Protein AF-A0A1Y4NVC2-F1 (afdb_monomer_lite)

Sequence (150 aa):
MECQIHYDLVPPEGILLAYFRMGIVFSPYRKTGEMIEVSPEWADHLHREEDPLLELHLFDEEREYRLFRDADGKYAQDVVSDTDQAGKDLYTEEMYLEKPYASVCRKLRVVNYISYTDEGMLEITNYRLSPAESETAGKERGKERGTKNG

Foldseek 3Di:
DDDQDPLVQADQWAWKWWDWPVDIAIFTWGDDPSDIDTDPVCPVVQDDPVIDTAKMWHDEAFKIKIWHQDPVRDIDIDMDGPVVLPPWDWDKDKDADDPPNCVRAGIKIKIWTWDADPVRHIDGPDIDIYRDDDPPPPDDDDDPPPDDDD

pLDDT: mean 84.69, std 17.27, range [34.97, 97.88]

Radius of gyration: 19.41 Å; chains: 1; bounding box: 39×74×42 Å

Structure (mmCIF, N/CA/C/O backbone):
data_AF-A0A1Y4NVC2-F1
#
_entry.id   AF-A0A1Y4NVC2-F1
#
loop_
_atom_site.group_PDB
_atom_site.id
_atom_site.type_symbol
_atom_site.label_atom_id
_atom_site.label_alt_id
_atom_site.label_comp_id
_atom_site.label_asym_id
_atom_site.label_entity_id
_atom_site.label_seq_id
_atom_site.pdbx_PDB_ins_code
_atom_site.Cartn_x
_atom_site.Cartn_y
_atom_site.Cartn_z
_atom_site.occupancy
_atom_site.B_iso_or_equiv
_atom_site.auth_seq_id
_atom_site.auth_comp_id
_atom_site.auth_asym_id
_atom_site.auth_atom_id
_atom_site.pdbx_PDB_model_num
ATOM 1 N N . MET A 1 1 ? -8.305 -14.990 -17.115 1.00 41.28 1 MET A N 1
ATOM 2 C CA . MET A 1 1 ? -9.103 -13.800 -16.770 1.00 41.28 1 MET A CA 1
ATOM 3 C C . MET A 1 1 ? -8.101 -12.806 -16.228 1.00 41.28 1 MET A C 1
ATOM 5 O O . MET A 1 1 ? -7.548 -13.051 -15.164 1.00 41.28 1 MET A O 1
ATOM 9 N N . GLU A 1 2 ? -7.723 -11.827 -17.040 1.00 56.75 2 GLU A N 1
ATOM 10 C CA . GLU A 1 2 ? -6.774 -10.787 -16.636 1.00 56.75 2 GLU A CA 1
ATOM 11 C C . GLU A 1 2 ? -7.501 -9.835 -15.686 1.00 56.75 2 GLU A C 1
ATOM 13 O O . GLU A 1 2 ? -8.647 -9.463 -15.940 1.00 56.75 2 GLU A O 1
ATOM 18 N N . CYS A 1 3 ? -6.887 -9.514 -14.550 1.00 65.19 3 CYS A N 1
ATOM 19 C CA . CYS A 1 3 ? -7.433 -8.501 -13.663 1.00 65.19 3 CYS A CA 1
ATOM 20 C C . CYS A 1 3 ? -7.051 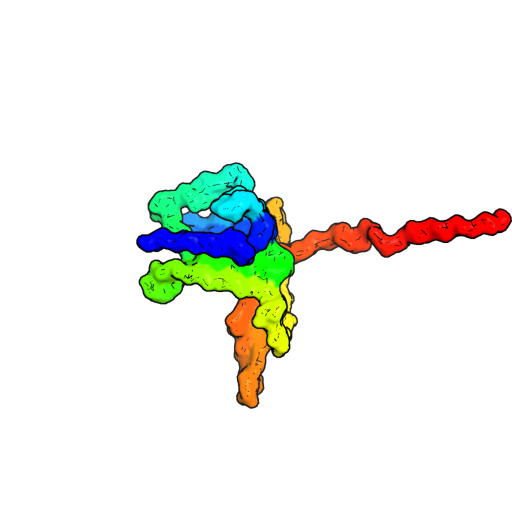-7.131 -14.204 1.00 65.19 3 CYS A C 1
ATOM 22 O O . CYS A 1 3 ? -5.865 -6.844 -14.355 1.00 65.19 3 CYS A O 1
ATOM 24 N N . GLN A 1 4 ? -8.048 -6.303 -14.498 1.00 81.81 4 GLN A N 1
ATOM 25 C CA . GLN A 1 4 ? -7.823 -4.923 -14.897 1.00 81.81 4 GLN A CA 1
ATOM 26 C C . GLN A 1 4 ? -7.693 -4.063 -13.638 1.00 81.81 4 GLN A C 1
ATOM 28 O O . GLN A 1 4 ? -8.600 -4.046 -12.807 1.00 81.81 4 GLN A O 1
ATOM 33 N N . ILE A 1 5 ? -6.564 -3.367 -13.496 1.00 88.00 5 ILE A N 1
ATOM 34 C CA . ILE A 1 5 ? -6.339 -2.404 -12.413 1.00 88.00 5 ILE A CA 1
ATOM 35 C C . ILE A 1 5 ? -7.373 -1.276 -12.526 1.00 88.00 5 ILE A C 1
ATOM 37 O O . ILE A 1 5 ? -7.543 -0.690 -13.597 1.00 88.00 5 ILE A O 1
ATOM 41 N N . HIS A 1 6 ? -8.042 -0.938 -11.423 1.00 91.19 6 HIS A N 1
ATOM 42 C CA . HIS A 1 6 ? -8.908 0.240 -11.349 1.00 91.19 6 HIS A CA 1
ATOM 43 C C . HIS A 1 6 ? -8.065 1.513 -11.171 1.00 91.19 6 HIS A C 1
ATOM 45 O O . HIS A 1 6 ? -7.936 2.049 -10.072 1.00 91.19 6 HIS A O 1
ATOM 51 N N . TYR A 1 7 ? -7.478 2.004 -12.268 1.00 91.44 7 TYR A N 1
ATOM 52 C CA . TYR A 1 7 ? -6.522 3.121 -12.257 1.00 91.44 7 TYR A CA 1
ATOM 53 C C . TYR A 1 7 ? -7.055 4.413 -11.628 1.00 91.44 7 TYR A C 1
ATOM 55 O O . TYR A 1 7 ? -6.265 5.172 -11.071 1.00 91.44 7 TYR A O 1
ATOM 63 N N . ASP A 1 8 ? -8.364 4.666 -11.651 1.00 92.75 8 ASP A N 1
ATOM 64 C CA . ASP A 1 8 ? -8.970 5.843 -11.009 1.00 92.75 8 ASP A CA 1
ATOM 65 C C . ASP A 1 8 ? -8.810 5.847 -9.481 1.00 92.75 8 ASP A C 1
ATOM 67 O O . ASP A 1 8 ? -8.796 6.908 -8.859 1.00 92.75 8 ASP A O 1
ATOM 71 N N . LEU A 1 9 ? -8.650 4.666 -8.881 1.00 93.25 9 LEU A N 1
ATOM 72 C CA . LEU A 1 9 ? -8.501 4.484 -7.439 1.00 93.25 9 LEU A CA 1
ATOM 73 C C . LEU A 1 9 ? -7.038 4.513 -6.978 1.00 93.25 9 LEU A C 1
ATOM 75 O O . LEU A 1 9 ? -6.759 4.745 -5.803 1.00 93.25 9 LEU A O 1
ATOM 79 N N . VAL A 1 10 ? -6.107 4.290 -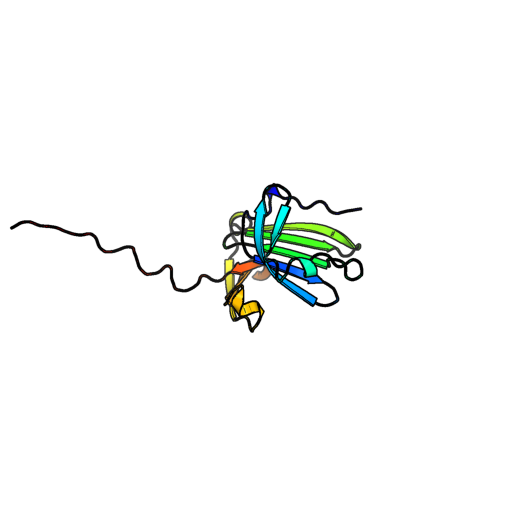7.904 1.00 96.00 10 VAL A N 1
ATOM 80 C CA . VAL A 1 10 ? -4.668 4.283 -7.638 1.00 96.00 10 VAL A CA 1
ATOM 81 C C . VAL A 1 10 ? -4.182 5.715 -7.373 1.00 96.00 10 VAL A C 1
ATOM 83 O O . VAL A 1 10 ? -4.513 6.611 -8.164 1.00 96.00 10 VAL A O 1
ATOM 86 N N . PRO A 1 11 ? -3.370 5.962 -6.327 1.00 96.19 11 PRO A N 1
ATOM 87 C CA . PRO A 1 11 ? -2.746 7.266 -6.139 1.00 96.19 11 PRO A CA 1
ATOM 88 C C . PRO A 1 11 ? -1.956 7.733 -7.378 1.00 96.19 11 PRO A C 1
ATOM 90 O O . PRO A 1 11 ? -1.422 6.911 -8.125 1.00 96.19 11 PRO A O 1
ATOM 93 N N . PRO A 1 12 ? -1.876 9.045 -7.662 1.00 96.00 12 PRO A N 1
ATOM 94 C CA . PRO A 1 12 ? -1.142 9.537 -8.830 1.00 96.00 12 PRO A CA 1
ATOM 95 C C . PRO A 1 12 ? 0.361 9.225 -8.799 1.00 96.00 12 PRO A C 1
ATOM 97 O O . PRO A 1 12 ? 0.970 9.031 -9.847 1.00 96.00 12 PRO A O 1
ATOM 100 N N . GLU A 1 13 ? 0.962 9.187 -7.616 1.00 96.56 13 GLU A N 1
ATOM 101 C CA . GLU A 1 13 ? 2.358 8.822 -7.387 1.00 96.56 13 GLU A CA 1
ATOM 102 C C . GLU A 1 13 ? 2.522 8.321 -5.951 1.00 96.56 13 GLU A C 1
ATOM 104 O O . GLU A 1 13 ? 1.649 8.533 -5.112 1.00 96.56 13 GLU A O 1
ATOM 109 N N . GLY A 1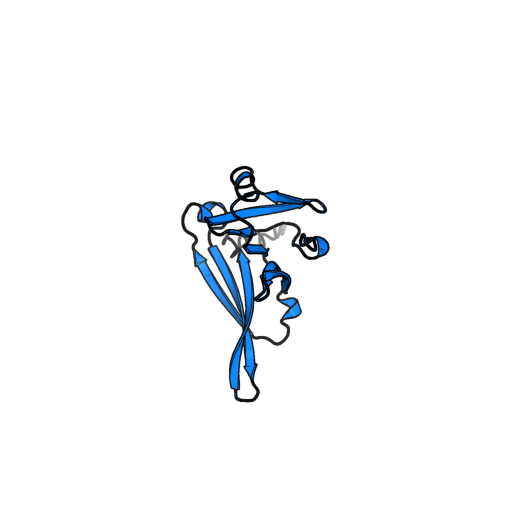 14 ? 3.623 7.631 -5.673 1.00 96.38 14 GLY A N 1
ATOM 110 C CA . GLY A 1 14 ? 3.887 7.091 -4.345 1.00 96.38 14 GLY A CA 1
ATOM 111 C C . GLY A 1 14 ? 4.905 5.965 -4.386 1.00 96.38 14 GLY A C 1
ATOM 112 O O . GLY A 1 14 ? 5.836 5.979 -5.195 1.00 96.38 14 GLY A O 1
ATOM 113 N N . ILE A 1 15 ? 4.718 4.974 -3.520 1.00 96.94 15 ILE A N 1
ATOM 114 C CA . ILE A 1 15 ? 5.546 3.775 -3.449 1.00 96.94 15 ILE A CA 1
ATOM 115 C C . ILE A 1 15 ? 4.756 2.559 -3.935 1.00 96.94 15 ILE A C 1
ATOM 117 O O . ILE A 1 15 ? 3.603 2.342 -3.563 1.00 96.94 15 ILE A O 1
ATOM 121 N N . LEU A 1 16 ? 5.408 1.769 -4.783 1.00 96.94 16 LEU A N 1
ATOM 122 C CA . LEU A 1 16 ? 4.961 0.471 -5.249 1.00 96.94 16 LEU A CA 1
ATOM 123 C C . LEU A 1 16 ? 5.674 -0.602 -4.437 1.00 96.94 16 LEU A C 1
ATOM 125 O O . LEU A 1 16 ? 6.904 -0.613 -4.374 1.00 96.94 16 LEU A O 1
ATOM 129 N N . LEU A 1 17 ? 4.906 -1.531 -3.878 1.00 96.56 17 LEU A N 1
ATOM 130 C CA . LEU A 1 17 ? 5.394 -2.782 -3.310 1.00 96.56 17 LEU A CA 1
ATOM 131 C C . LEU A 1 17 ? 4.676 -3.941 -4.000 1.00 96.56 17 LEU A C 1
ATOM 133 O O . LEU A 1 17 ? 3.475 -4.115 -3.831 1.00 96.56 17 LEU A O 1
ATOM 137 N N . ALA A 1 18 ? 5.404 -4.726 -4.786 1.00 95.25 18 ALA A N 1
ATOM 138 C CA . ALA A 1 18 ? 4.870 -5.895 -5.470 1.00 95.25 18 ALA A CA 1
ATOM 139 C C . ALA A 1 18 ? 5.548 -7.166 -4.970 1.00 95.25 18 ALA A C 1
ATOM 141 O O . ALA A 1 18 ? 6.778 -7.248 -4.914 1.00 95.25 18 ALA A O 1
ATOM 142 N N . TYR A 1 19 ? 4.733 -8.162 -4.649 1.00 93.94 19 TYR A N 1
ATOM 143 C CA . TYR A 1 19 ? 5.148 -9.479 -4.206 1.00 93.94 19 TYR A CA 1
ATOM 144 C C . TYR A 1 19 ? 5.040 -10.492 -5.339 1.00 93.94 19 TYR A C 1
ATOM 146 O O . TYR A 1 19 ? 3.996 -10.658 -5.978 1.00 93.94 19 TYR A O 1
ATOM 154 N N . PHE A 1 20 ? 6.126 -11.228 -5.521 1.00 91.56 20 PHE A N 1
ATOM 155 C CA . PHE A 1 20 ? 6.243 -12.365 -6.418 1.00 91.56 20 PHE A CA 1
ATOM 156 C C . PHE A 1 20 ? 6.768 -13.572 -5.628 1.00 91.56 20 PHE A C 1
ATOM 158 O O . PHE A 1 20 ? 7.214 -13.436 -4.486 1.00 91.56 20 PHE A O 1
ATOM 165 N N . ARG A 1 21 ? 6.752 -14.778 -6.207 1.00 89.44 21 ARG A N 1
ATOM 166 C CA . ARG A 1 21 ? 7.287 -15.964 -5.512 1.00 89.44 21 ARG A CA 1
ATOM 167 C C . ARG A 1 21 ? 8.801 -15.900 -5.364 1.00 89.44 21 ARG A C 1
ATOM 169 O O . ARG A 1 21 ? 9.325 -16.412 -4.380 1.00 89.44 21 ARG A O 1
ATOM 176 N N . MET A 1 22 ? 9.503 -15.293 -6.323 1.00 89.81 22 MET A N 1
ATOM 177 C CA . MET A 1 22 ? 10.969 -15.222 -6.313 1.00 89.81 22 MET A CA 1
ATOM 178 C C . MET A 1 22 ? 11.518 -13.894 -5.778 1.00 89.81 22 MET A C 1
ATOM 180 O O . MET A 1 22 ? 12.719 -13.646 -5.879 1.00 89.81 22 MET A O 1
ATOM 184 N N . GLY A 1 23 ? 10.678 -13.017 -5.229 1.00 90.44 23 GLY A N 1
ATOM 185 C CA . GLY A 1 23 ? 11.140 -11.789 -4.590 1.00 90.44 23 GLY A CA 1
ATOM 186 C C . GLY A 1 23 ? 10.096 -10.685 -4.567 1.00 90.44 23 GLY A C 1
ATOM 187 O O . GLY A 1 23 ? 8.915 -10.914 -4.812 1.00 90.44 23 GLY A O 1
ATOM 188 N N . ILE A 1 24 ? 10.563 -9.473 -4.282 1.00 92.81 24 ILE A N 1
ATOM 189 C CA . ILE A 1 24 ? 9.727 -8.276 -4.238 1.00 92.81 24 ILE A CA 1
ATOM 190 C C . ILE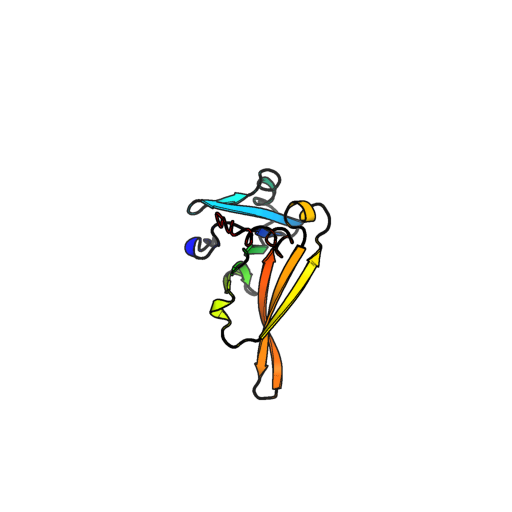 A 1 24 ? 10.287 -7.192 -5.152 1.00 92.81 24 ILE A C 1
ATOM 192 O O . ILE A 1 24 ? 11.491 -7.147 -5.414 1.00 92.81 24 ILE A O 1
ATOM 196 N N . VAL A 1 25 ? 9.409 -6.304 -5.602 1.00 93.75 25 VAL A N 1
ATOM 197 C CA . VAL A 1 25 ? 9.776 -5.020 -6.200 1.00 93.75 25 VAL A CA 1
ATOM 198 C C . VAL A 1 25 ? 9.304 -3.924 -5.263 1.00 93.75 25 VAL A C 1
ATOM 200 O O . VAL A 1 25 ? 8.138 -3.906 -4.879 1.00 93.75 25 VAL A O 1
ATOM 203 N N . PHE A 1 26 ? 10.210 -3.022 -4.897 1.00 94.38 26 PHE A N 1
ATOM 204 C CA . PHE A 1 26 ? 9.910 -1.875 -4.049 1.00 94.38 26 PHE A CA 1
ATOM 205 C C . PHE A 1 26 ? 10.494 -0.625 -4.697 1.00 94.38 26 PHE A C 1
ATOM 207 O O . PHE A 1 26 ? 11.714 -0.482 -4.752 1.00 94.38 26 PHE A O 1
ATOM 214 N N . SER A 1 27 ? 9.641 0.238 -5.246 1.00 95.00 27 SER A N 1
ATOM 215 C CA . SER A 1 27 ? 10.068 1.337 -6.119 1.00 95.00 27 SER A CA 1
ATOM 216 C C . SER A 1 27 ? 9.141 2.546 -5.999 1.00 95.00 27 SER A C 1
ATOM 218 O O . SER A 1 27 ? 7.945 2.354 -5.784 1.00 95.00 27 SER A O 1
ATOM 220 N N . PRO A 1 28 ? 9.631 3.788 -6.168 1.00 95.12 28 PRO A N 1
ATOM 221 C CA . PRO A 1 28 ? 8.746 4.911 -6.435 1.00 95.12 28 PRO A CA 1
ATOM 222 C C . PRO A 1 28 ? 7.997 4.670 -7.746 1.00 95.12 28 PRO A C 1
ATOM 224 O O . PRO A 1 28 ? 8.565 4.125 -8.698 1.00 95.12 28 PRO A O 1
ATOM 227 N N . TYR A 1 29 ? 6.748 5.111 -7.815 1.00 95.94 29 TYR A N 1
ATOM 228 C CA . TYR A 1 29 ? 5.974 5.052 -9.047 1.00 95.94 29 TYR A CA 1
ATOM 229 C C . TYR A 1 29 ? 5.277 6.372 -9.353 1.00 95.94 29 TYR A C 1
ATOM 231 O O . TYR A 1 29 ? 5.009 7.184 -8.465 1.00 95.94 29 TYR A O 1
ATOM 239 N N . ARG A 1 30 ? 4.936 6.540 -10.630 1.00 96.12 30 ARG A N 1
ATOM 240 C CA . ARG A 1 30 ? 4.018 7.563 -11.126 1.00 96.12 30 ARG A CA 1
ATOM 241 C C . ARG A 1 30 ? 2.981 6.921 -12.037 1.00 96.12 30 ARG A C 1
ATOM 243 O O . ARG A 1 30 ? 3.299 6.042 -12.831 1.00 96.12 30 ARG A O 1
ATOM 250 N N . LYS A 1 31 ? 1.735 7.365 -11.928 1.00 94.81 31 LYS A N 1
ATOM 251 C CA . LYS A 1 31 ? 0.631 6.956 -12.790 1.00 94.81 31 LYS A CA 1
ATOM 252 C C . LYS A 1 31 ? 0.447 7.968 -13.924 1.00 94.81 31 LYS A C 1
ATOM 254 O O . LYS A 1 31 ? 0.181 9.141 -13.664 1.00 94.81 31 LYS A O 1
ATOM 259 N N . THR A 1 32 ? 0.498 7.501 -15.169 1.00 93.12 32 THR A N 1
ATOM 260 C CA . THR A 1 32 ? 0.235 8.305 -16.375 1.00 93.12 32 THR A CA 1
ATOM 261 C C . THR A 1 32 ? -0.909 7.666 -17.165 1.00 93.12 32 THR A C 1
ATOM 263 O O . THR A 1 32 ? -0.706 6.749 -17.956 1.00 93.12 32 THR A O 1
ATOM 266 N N . GLY A 1 33 ? -2.144 8.126 -16.936 1.00 90.50 33 GLY A N 1
ATOM 267 C CA . GLY A 1 33 ? -3.340 7.488 -17.502 1.00 90.50 33 GLY A CA 1
ATOM 268 C C . GLY A 1 33 ? -3.551 6.083 -16.927 1.00 90.50 33 GLY A C 1
ATOM 269 O O . GLY A 1 33 ? -3.625 5.924 -15.711 1.00 90.50 33 GLY A O 1
ATOM 270 N N . GLU A 1 34 ? -3.611 5.075 -17.798 1.00 90.25 34 GLU A N 1
ATOM 271 C CA . GLU A 1 34 ? -3.734 3.650 -17.438 1.00 90.25 34 GLU A CA 1
ATOM 272 C C . GLU A 1 34 ? -2.366 2.940 -17.345 1.00 90.25 34 GLU A C 1
ATOM 274 O O . GLU A 1 34 ? -2.255 1.731 -17.538 1.00 90.25 34 GLU A O 1
ATOM 279 N N . MET A 1 35 ? -1.291 3.686 -17.080 1.00 88.75 35 MET A N 1
ATOM 280 C CA . MET A 1 35 ? 0.064 3.146 -16.967 1.00 88.75 35 MET A CA 1
ATOM 281 C C . MET A 1 35 ? 0.676 3.481 -15.607 1.00 88.75 35 MET A C 1
ATOM 283 O O . MET A 1 35 ? 0.556 4.609 -15.131 1.00 88.75 35 MET A O 1
ATOM 287 N N . ILE A 1 36 ? 1.354 2.499 -15.004 1.00 91.94 36 ILE A N 1
ATOM 288 C CA . ILE A 1 36 ? 2.210 2.686 -13.827 1.00 91.94 36 ILE A CA 1
ATOM 289 C C . ILE A 1 36 ? 3.662 2.663 -14.294 1.00 91.94 36 ILE A C 1
ATOM 291 O O . ILE A 1 36 ? 4.145 1.657 -14.810 1.00 91.94 36 ILE A O 1
ATOM 295 N N . GLU A 1 37 ? 4.344 3.783 -14.119 1.00 92.25 37 GLU A N 1
ATOM 296 C CA . GLU A 1 37 ? 5.753 3.967 -14.432 1.00 92.25 37 GLU A CA 1
ATOM 297 C C . GLU A 1 37 ? 6.568 3.790 -13.148 1.00 92.25 37 GLU A C 1
ATOM 299 O O . GLU A 1 37 ? 6.278 4.432 -12.139 1.00 92.25 37 GLU A O 1
ATOM 304 N N . VAL A 1 38 ? 7.596 2.941 -13.184 1.00 91.75 38 VAL A N 1
ATOM 305 C CA . VAL A 1 38 ? 8.566 2.774 -12.089 1.00 91.75 38 VAL A CA 1
ATOM 306 C C . VAL A 1 38 ? 9.973 3.122 -12.554 1.00 91.75 38 VAL A C 1
ATOM 308 O O . VAL A 1 38 ? 10.241 3.215 -13.755 1.00 91.75 38 VAL A O 1
ATOM 311 N N . SER A 1 39 ? 10.898 3.275 -11.606 1.00 85.12 39 SER A N 1
ATOM 312 C CA . SER A 1 39 ? 12.310 3.479 -11.927 1.00 85.12 39 SER A CA 1
ATOM 313 C C . SER A 1 39 ? 12.855 2.356 -12.833 1.00 85.12 39 SER A C 1
ATOM 315 O O . SER A 1 39 ? 12.556 1.184 -12.588 1.00 85.12 39 SER A O 1
ATOM 317 N N . PRO A 1 40 ? 13.712 2.665 -13.831 1.00 82.62 40 PRO A N 1
ATOM 318 C CA . PRO A 1 40 ? 14.238 1.672 -14.778 1.00 82.62 40 PRO A CA 1
ATOM 319 C C . PRO A 1 40 ? 14.941 0.480 -14.121 1.00 82.62 40 PRO A C 1
ATOM 321 O O . PRO A 1 40 ? 14.847 -0.637 -14.610 1.00 82.62 40 PRO A O 1
ATOM 324 N N . GLU A 1 41 ? 15.597 0.711 -12.981 1.00 81.12 41 GLU A N 1
ATOM 325 C CA . GLU A 1 41 ? 16.222 -0.322 -12.138 1.00 81.12 41 GLU A CA 1
ATOM 326 C C . GLU A 1 41 ? 15.253 -1.427 -11.680 1.00 81.12 41 GLU A C 1
ATOM 328 O O . GLU A 1 41 ? 15.690 -2.540 -11.404 1.00 81.12 41 GLU A O 1
ATOM 333 N N . TRP A 1 42 ? 13.951 -1.139 -11.619 1.00 79.81 42 TRP A N 1
ATOM 334 C CA . TRP A 1 42 ? 12.913 -2.066 -11.166 1.00 79.81 42 TRP A CA 1
ATOM 335 C C . TRP A 1 42 ? 11.935 -2.486 -12.267 1.00 79.81 42 TRP A C 1
ATOM 337 O O . TRP A 1 42 ? 11.198 -3.454 -12.075 1.00 79.81 42 TRP A O 1
ATOM 347 N N . ALA A 1 43 ? 11.926 -1.800 -13.414 1.00 80.06 43 ALA A N 1
ATOM 348 C CA . ALA A 1 43 ? 10.966 -2.030 -14.495 1.00 80.06 43 ALA A CA 1
ATOM 349 C C . ALA A 1 43 ? 11.011 -3.474 -15.025 1.00 80.06 43 ALA A C 1
ATOM 351 O O . ALA A 1 43 ? 9.974 -4.133 -15.113 1.00 80.06 43 ALA A O 1
ATOM 352 N N . ASP A 1 44 ? 12.213 -4.006 -15.267 1.00 78.44 44 ASP A N 1
ATOM 353 C CA . ASP A 1 44 ? 12.407 -5.385 -15.740 1.00 78.44 44 ASP A CA 1
ATOM 354 C C . ASP A 1 44 ? 11.954 -6.432 -14.707 1.00 78.44 44 ASP A C 1
ATOM 356 O O . ASP A 1 44 ? 11.659 -7.576 -15.044 1.00 78.44 44 ASP A O 1
ATOM 360 N N . HIS A 1 45 ? 11.873 -6.055 -13.427 1.00 77.62 45 HIS A N 1
ATOM 361 C CA . HIS A 1 45 ? 11.478 -6.961 -12.355 1.00 77.62 45 HIS A CA 1
ATOM 362 C C . HIS A 1 45 ? 9.963 -7.076 -12.166 1.00 77.62 45 HIS A C 1
ATOM 364 O O . HIS A 1 45 ? 9.544 -8.017 -11.490 1.00 77.62 45 HIS A O 1
ATOM 370 N N . LEU A 1 46 ? 9.160 -6.175 -12.746 1.00 79.69 46 LEU A N 1
ATOM 371 C CA . LEU A 1 46 ? 7.693 -6.211 -12.667 1.00 79.69 46 LEU A CA 1
ATOM 372 C C . LEU A 1 46 ? 7.059 -7.219 -13.629 1.00 79.69 46 LEU A C 1
ATOM 374 O O . LEU A 1 46 ? 5.981 -7.743 -13.347 1.00 79.69 46 LEU A O 1
ATOM 378 N N . HIS A 1 47 ? 7.718 -7.502 -14.752 1.00 73.69 47 HIS A N 1
ATOM 379 C CA . HIS A 1 47 ? 7.214 -8.409 -15.778 1.00 73.69 47 HIS A CA 1
ATOM 380 C C . HIS A 1 47 ? 8.020 -9.707 -15.774 1.00 73.69 47 HIS A C 1
ATOM 382 O O . HIS A 1 47 ? 9.075 -9.807 -16.394 1.00 73.69 47 HIS A O 1
ATOM 388 N N . ARG A 1 48 ? 7.512 -10.718 -15.063 1.00 75.31 48 ARG A N 1
ATOM 389 C CA . ARG A 1 48 ? 8.132 -12.044 -14.972 1.00 75.31 48 ARG A CA 1
ATOM 390 C C . ARG A 1 48 ? 7.142 -13.111 -15.429 1.00 75.31 48 ARG A C 1
ATOM 392 O O . ARG A 1 48 ? 6.222 -13.454 -14.693 1.00 75.31 48 ARG A O 1
ATOM 399 N N . GLU A 1 49 ? 7.323 -13.647 -16.635 1.00 75.62 49 GLU A N 1
ATOM 400 C CA . GLU A 1 49 ? 6.407 -14.659 -17.193 1.00 75.62 49 GLU A CA 1
ATOM 401 C C . GLU A 1 49 ? 6.304 -15.916 -16.308 1.00 75.62 49 GLU A C 1
ATOM 403 O O . GLU A 1 49 ? 5.219 -16.466 -16.126 1.00 75.62 49 GLU A O 1
ATOM 408 N N . GLU A 1 50 ? 7.417 -16.345 -15.706 1.00 83.94 50 GLU A N 1
ATOM 409 C CA . GLU A 1 50 ? 7.480 -17.554 -14.868 1.00 83.94 50 GLU A CA 1
ATOM 410 C C . GLU A 1 50 ? 7.176 -17.295 -13.374 1.00 83.94 50 GLU A C 1
ATOM 412 O O . GLU A 1 50 ? 6.975 -18.233 -12.592 1.00 83.94 50 GLU A O 1
ATOM 417 N N . ASP A 1 51 ? 7.090 -16.026 -12.965 1.00 86.81 51 ASP A N 1
ATOM 418 C CA . ASP A 1 51 ? 6.921 -15.601 -11.574 1.00 86.81 51 ASP A CA 1
ATOM 419 C C . ASP A 1 51 ? 5.756 -14.600 -11.468 1.00 86.81 51 ASP A C 1
ATOM 421 O O . ASP A 1 51 ? 5.969 -13.390 -11.492 1.00 86.81 51 ASP A O 1
ATOM 425 N N . PRO A 1 52 ? 4.502 -15.087 -11.421 1.00 85.81 52 PRO A N 1
ATOM 426 C CA . PRO A 1 52 ? 3.326 -14.233 -11.504 1.00 85.81 52 PRO A CA 1
ATOM 427 C C . PRO A 1 52 ? 3.179 -13.343 -10.267 1.00 85.81 52 PRO A C 1
ATOM 429 O O . PRO A 1 52 ? 3.453 -13.769 -9.143 1.00 85.81 52 PRO A O 1
ATOM 432 N N . LEU A 1 53 ? 2.649 -12.135 -10.479 1.00 88.38 53 LEU A N 1
ATOM 433 C CA . LEU A 1 53 ? 2.291 -11.199 -9.413 1.00 88.38 53 LEU A CA 1
ATOM 434 C C . LEU A 1 53 ? 1.284 -11.838 -8.445 1.00 88.38 53 LEU A C 1
ATOM 436 O O . LEU A 1 53 ? 0.202 -12.281 -8.863 1.00 88.38 53 LEU A O 1
ATOM 440 N N . LEU A 1 54 ? 1.649 -11.861 -7.163 1.00 90.38 54 LEU A N 1
ATOM 441 C CA . LEU A 1 54 ? 0.822 -12.375 -6.071 1.00 90.38 54 LEU A CA 1
ATOM 442 C C . LEU A 1 54 ? -0.005 -11.260 -5.438 1.00 90.38 54 LEU A C 1
ATOM 444 O O . LEU A 1 54 ? -1.216 -11.407 -5.278 1.00 90.38 54 LEU A O 1
ATOM 448 N N . GLU A 1 55 ? 0.664 -10.157 -5.115 1.00 94.31 55 GLU A N 1
ATOM 449 C CA . GLU A 1 55 ? 0.083 -9.008 -4.437 1.00 94.31 55 GLU A CA 1
ATOM 450 C C . GLU A 1 55 ? 0.812 -7.728 -4.855 1.00 94.31 55 GLU A C 1
ATOM 452 O O . GLU A 1 55 ? 2.018 -7.735 -5.098 1.00 94.31 55 GLU A O 1
ATOM 457 N N . LEU A 1 56 ? 0.071 -6.636 -4.973 1.00 95.38 56 LEU A N 1
ATOM 458 C CA . LEU A 1 56 ? 0.549 -5.318 -5.353 1.00 95.38 56 LEU A CA 1
ATOM 459 C C . LEU A 1 56 ? -0.080 -4.286 -4.429 1.00 95.38 56 LEU A C 1
ATOM 461 O O . LEU A 1 56 ? -1.302 -4.217 -4.320 1.00 95.38 56 LEU A O 1
ATOM 465 N N . HIS A 1 57 ? 0.766 -3.442 -3.857 1.00 97.69 57 HIS A N 1
ATOM 466 C CA . HIS A 1 57 ? 0.393 -2.273 -3.082 1.00 97.69 57 HIS A CA 1
ATOM 467 C C . HIS A 1 57 ? 0.910 -1.028 -3.797 1.00 97.69 57 HIS A C 1
ATOM 469 O O . HIS A 1 57 ? 2.088 -0.947 -4.153 1.00 97.69 57 HIS A O 1
ATOM 475 N N . LEU A 1 58 ? 0.028 -0.056 -3.991 1.00 97.69 58 LEU A N 1
ATOM 476 C CA . LEU A 1 58 ? 0.325 1.258 -4.549 1.00 97.69 58 LEU A CA 1
ATOM 477 C C . LEU A 1 58 ? -0.166 2.289 -3.542 1.00 97.69 58 LEU A C 1
ATOM 479 O O . LEU A 1 58 ? -1.373 2.474 -3.393 1.00 97.69 58 LEU A O 1
ATOM 483 N N . PHE A 1 59 ? 0.752 2.924 -2.821 1.00 97.56 59 PHE A N 1
ATOM 484 C CA . PHE A 1 59 ? 0.391 3.755 -1.675 1.00 97.56 59 PHE A CA 1
ATOM 485 C C . PHE A 1 59 ? 1.142 5.076 -1.633 1.00 97.56 59 PHE A C 1
ATOM 487 O O . PHE A 1 59 ? 2.299 5.173 -2.046 1.00 97.56 59 PHE A O 1
ATOM 494 N N . ASP A 1 60 ? 0.460 6.086 -1.113 1.00 96.06 60 ASP A N 1
ATOM 495 C CA . ASP A 1 60 ? 1.000 7.400 -0.788 1.00 96.06 60 ASP A CA 1
ATOM 496 C C . ASP A 1 60 ? 0.791 7.697 0.710 1.00 96.06 60 ASP A C 1
ATOM 498 O O . ASP A 1 60 ? 0.621 6.788 1.527 1.00 96.06 60 ASP A O 1
ATOM 502 N N . GLU A 1 61 ? 0.864 8.969 1.094 1.00 93.62 61 GLU A N 1
ATOM 503 C CA . GLU A 1 61 ? 0.676 9.402 2.481 1.00 93.62 61 GLU A CA 1
ATOM 504 C C . GLU A 1 61 ? -0.765 9.214 2.988 1.00 93.62 61 GLU A C 1
ATOM 506 O O . GLU A 1 61 ? -0.982 9.064 4.196 1.00 93.62 61 GLU A O 1
ATOM 511 N N . GLU A 1 62 ? -1.755 9.163 2.095 1.00 92.06 62 GLU A N 1
ATOM 512 C CA . GLU A 1 62 ? -3.181 9.232 2.429 1.00 92.06 62 GLU A CA 1
ATOM 513 C C . GLU A 1 62 ? -3.936 7.922 2.182 1.00 92.06 62 GLU A C 1
ATOM 515 O O . GLU A 1 62 ? -4.882 7.606 2.911 1.00 92.06 62 GLU A O 1
ATOM 520 N N . ARG A 1 63 ? -3.556 7.158 1.153 1.00 95.06 63 ARG A N 1
ATOM 521 C CA . ARG A 1 63 ? -4.293 5.970 0.717 1.00 95.06 63 ARG A CA 1
ATOM 522 C C . ARG A 1 63 ? -3.386 4.882 0.155 1.00 95.06 63 ARG A C 1
ATOM 524 O O . ARG A 1 63 ? -2.299 5.129 -0.360 1.00 95.06 63 ARG A O 1
ATOM 531 N N . GLU A 1 64 ? -3.904 3.667 0.184 1.00 97.88 64 GLU A N 1
ATOM 532 C CA . GLU A 1 64 ? -3.288 2.485 -0.396 1.00 97.88 64 GLU A CA 1
ATOM 533 C C . GLU A 1 64 ? -4.296 1.773 -1.293 1.00 97.88 64 GLU A C 1
ATOM 535 O O . GLU A 1 64 ? -5.376 1.394 -0.848 1.00 97.88 64 GLU A O 1
ATOM 540 N N . TYR A 1 65 ? -3.921 1.560 -2.548 1.00 97.69 65 TYR A N 1
ATOM 541 C CA . TYR A 1 65 ? -4.598 0.641 -3.450 1.00 97.69 65 TYR A CA 1
ATOM 542 C C . TYR A 1 65 ? -3.906 -0.724 -3.397 1.00 97.69 65 TYR A C 1
ATOM 544 O O . TYR A 1 65 ? -2.675 -0.806 -3.452 1.00 97.69 65 TYR A O 1
ATOM 552 N N . ARG A 1 66 ? -4.699 -1.795 -3.342 1.00 97.19 66 ARG A N 1
ATOM 553 C CA . ARG A 1 66 ? -4.244 -3.184 -3.293 1.00 97.19 66 ARG A CA 1
ATOM 554 C C . ARG A 1 66 ? -4.819 -3.987 -4.441 1.00 97.19 66 ARG A C 1
ATOM 556 O O . ARG A 1 66 ? -5.995 -3.865 -4.770 1.00 97.19 66 ARG A O 1
ATOM 563 N N . LEU A 1 67 ? -4.004 -4.876 -4.982 1.00 95.44 67 LEU A N 1
ATOM 564 C CA . LEU A 1 67 ? -4.414 -5.939 -5.889 1.00 95.44 67 LEU A CA 1
ATOM 565 C C . LEU A 1 67 ? -3.793 -7.236 -5.381 1.00 95.44 67 LEU A C 1
ATOM 567 O O . LEU A 1 67 ? -2.576 -7.336 -5.313 1.00 95.44 67 LEU A O 1
ATOM 571 N N . PHE A 1 68 ? -4.604 -8.233 -5.054 1.00 93.06 68 PHE A N 1
ATOM 572 C CA . PHE A 1 68 ? -4.134 -9.496 -4.479 1.00 93.06 68 PHE A CA 1
ATOM 573 C C . PHE A 1 68 ? -4.954 -10.675 -4.996 1.00 93.06 68 PHE A C 1
ATOM 575 O O . PHE A 1 68 ? -6.002 -10.495 -5.619 1.00 93.06 68 PHE A O 1
ATOM 582 N N . ARG A 1 69 ? -4.474 -11.898 -4.762 1.00 88.44 69 ARG A N 1
ATOM 583 C CA . ARG A 1 69 ? -5.254 -13.115 -5.020 1.00 88.44 69 ARG A CA 1
ATOM 584 C C . ARG A 1 69 ? -6.019 -13.536 -3.771 1.00 88.44 69 ARG A C 1
ATOM 586 O O . ARG A 1 69 ? -5.421 -13.694 -2.712 1.00 88.44 69 ARG A O 1
ATOM 593 N N . ASP A 1 70 ? -7.322 -13.739 -3.910 1.00 85.94 70 ASP A N 1
ATOM 594 C CA . ASP A 1 70 ? -8.165 -14.281 -2.847 1.00 85.94 70 ASP A CA 1
ATOM 595 C C . ASP A 1 70 ? -7.945 -15.794 -2.643 1.00 85.94 70 ASP A C 1
ATOM 597 O O . ASP A 1 70 ? -7.146 -16.439 -3.331 1.00 85.94 70 ASP A O 1
ATOM 601 N N . ALA A 1 71 ? -8.668 -16.377 -1.682 1.00 85.12 71 ALA A N 1
ATOM 602 C CA . ALA A 1 71 ? -8.580 -17.802 -1.355 1.00 85.12 71 ALA A CA 1
ATOM 603 C C . ALA A 1 71 ? -8.986 -18.733 -2.517 1.00 85.12 71 ALA A C 1
ATOM 605 O O . ALA A 1 71 ? -8.527 -19.875 -2.567 1.00 85.12 71 ALA A O 1
ATOM 606 N N . ASP A 1 72 ? -9.794 -18.246 -3.464 1.00 86.81 72 ASP A N 1
ATOM 607 C CA . ASP A 1 72 ? -10.189 -18.971 -4.677 1.00 86.81 72 ASP A CA 1
ATOM 608 C C . ASP A 1 72 ? -9.181 -18.771 -5.828 1.00 86.81 72 ASP A C 1
ATOM 610 O O . ASP A 1 72 ? -9.368 -19.287 -6.935 1.00 86.81 72 ASP A O 1
ATOM 614 N N . GLY A 1 73 ? -8.107 -18.010 -5.594 1.00 81.75 73 GLY A N 1
ATOM 615 C CA . GLY A 1 73 ? -7.085 -17.680 -6.580 1.00 81.75 73 GLY A CA 1
ATOM 616 C C . GLY A 1 73 ? -7.529 -16.646 -7.616 1.00 81.75 73 GLY A C 1
ATOM 617 O O . GLY A 1 73 ? -6.847 -16.488 -8.636 1.00 81.75 73 GLY A O 1
ATOM 618 N N . LYS A 1 74 ? -8.650 -15.951 -7.388 1.00 86.50 74 LYS A N 1
ATOM 619 C CA . LYS A 1 74 ? -9.117 -14.846 -8.231 1.00 86.50 74 LYS A CA 1
ATOM 620 C C . LYS A 1 74 ? -8.465 -13.552 -7.777 1.00 86.50 74 LYS A C 1
ATOM 622 O O . LYS A 1 74 ? -8.160 -13.368 -6.605 1.00 86.50 74 LYS A O 1
ATOM 627 N N . TYR A 1 75 ? -8.256 -12.642 -8.719 1.00 88.62 75 TYR A N 1
ATOM 628 C CA . TYR A 1 75 ? -7.778 -11.316 -8.365 1.00 88.62 75 TYR A CA 1
ATOM 629 C C . TYR A 1 75 ? -8.903 -10.488 -7.740 1.00 88.62 75 TYR A C 1
ATOM 631 O O . TYR A 1 75 ? -9.975 -10.349 -8.332 1.00 88.62 75 TYR A O 1
ATOM 639 N N . ALA A 1 76 ? -8.608 -9.918 -6.579 1.00 92.00 76 ALA A N 1
ATOM 640 C CA . ALA A 1 76 ? -9.422 -8.958 -5.856 1.00 92.00 76 ALA A CA 1
ATOM 641 C C . ALA A 1 76 ? -8.650 -7.640 -5.706 1.00 92.00 76 ALA A C 1
ATOM 643 O O . ALA A 1 76 ? -7.418 -7.615 -5.768 1.00 92.00 76 ALA A O 1
ATOM 644 N N . GLN A 1 77 ? -9.385 -6.545 -5.537 1.00 94.31 77 GLN A N 1
ATOM 645 C CA . GLN A 1 77 ? -8.831 -5.205 -5.367 1.00 94.31 77 GLN A CA 1
ATOM 646 C C . GLN A 1 77 ? -9.468 -4.549 -4.146 1.00 94.31 77 GLN A C 1
ATOM 648 O O . GLN A 1 77 ? -10.650 -4.774 -3.884 1.00 94.31 77 GLN A O 1
ATOM 653 N N . ASP A 1 78 ? -8.694 -3.747 -3.423 1.00 94.56 78 ASP A N 1
ATOM 654 C CA . ASP A 1 78 ? -9.170 -2.990 -2.264 1.00 94.56 78 ASP A CA 1
ATOM 655 C C . ASP A 1 78 ? -8.493 -1.617 -2.209 1.00 94.56 78 ASP A C 1
ATOM 657 O O . ASP A 1 78 ? -7.395 -1.433 -2.738 1.00 94.56 78 ASP A O 1
ATOM 661 N N . VAL A 1 79 ? -9.155 -0.650 -1.582 1.00 95.75 79 VAL A N 1
ATOM 662 C CA . VAL A 1 79 ? -8.614 0.691 -1.355 1.00 95.75 79 VAL A CA 1
ATOM 663 C C . VAL A 1 79 ? -8.817 1.042 0.101 1.00 95.75 79 VAL A C 1
ATOM 665 O O . VAL A 1 79 ? -9.938 1.028 0.604 1.00 95.75 79 VAL A O 1
ATOM 668 N N . VAL A 1 80 ? -7.728 1.399 0.767 1.00 95.50 80 VAL A N 1
ATOM 669 C CA . VAL A 1 80 ? -7.752 1.783 2.173 1.00 95.50 80 VAL A CA 1
ATOM 670 C C . VAL A 1 80 ? -7.283 3.219 2.300 1.00 95.50 80 VAL A C 1
ATOM 672 O O . VAL A 1 80 ? -6.165 3.554 1.912 1.00 95.50 80 VAL A O 1
ATOM 675 N N . SER A 1 81 ? -8.136 4.070 2.857 1.00 93.19 81 SER A N 1
ATOM 676 C CA . SER A 1 81 ? -7.811 5.453 3.197 1.00 93.19 81 SER A CA 1
ATOM 677 C C . SER A 1 81 ? -8.303 5.786 4.599 1.00 93.19 81 SER A C 1
ATOM 679 O O . SER A 1 81 ? -9.258 5.180 5.086 1.00 93.19 81 SER A O 1
ATOM 681 N N . ASP A 1 82 ? -7.706 6.793 5.236 1.00 86.88 82 ASP A N 1
ATOM 682 C CA . ASP A 1 82 ? -8.151 7.238 6.566 1.00 86.88 82 ASP A CA 1
ATOM 683 C C . ASP A 1 82 ? -9.606 7.737 6.556 1.00 86.88 82 ASP A C 1
ATOM 685 O O . ASP A 1 82 ? -10.315 7.622 7.555 1.00 86.88 82 ASP A O 1
ATOM 689 N N . THR A 1 83 ? -10.075 8.244 5.410 1.00 85.25 83 THR A N 1
ATOM 690 C CA . THR A 1 83 ? -11.451 8.741 5.253 1.00 85.25 83 THR A CA 1
ATOM 691 C C . THR A 1 83 ? -12.477 7.610 5.365 1.00 85.25 83 THR A C 1
ATOM 693 O O . THR A 1 83 ? -13.544 7.805 5.946 1.00 85.25 83 THR A O 1
ATOM 696 N N . ASP A 1 84 ? -12.140 6.413 4.879 1.00 83.38 84 ASP A N 1
ATOM 697 C CA . ASP A 1 84 ? -13.040 5.250 4.880 1.00 83.38 84 ASP A CA 1
ATOM 698 C C . ASP A 1 84 ? -13.102 4.545 6.245 1.00 83.38 84 ASP A C 1
ATOM 700 O O . ASP A 1 84 ? -13.910 3.641 6.457 1.00 83.38 84 ASP A O 1
ATOM 704 N N . GLN A 1 85 ? -12.251 4.954 7.189 1.00 84.62 85 GLN A N 1
ATOM 705 C CA . GLN A 1 85 ? -12.091 4.330 8.505 1.00 84.62 85 GLN A CA 1
ATOM 706 C C . GLN A 1 85 ? -12.618 5.225 9.639 1.00 84.62 85 GLN A C 1
ATOM 708 O O . GLN A 1 85 ? -12.182 5.123 10.786 1.00 84.62 85 GLN A O 1
ATOM 713 N N . ALA A 1 86 ? -13.571 6.108 9.324 1.00 82.12 86 ALA A N 1
ATOM 714 C CA . ALA A 1 86 ? -14.169 7.035 10.277 1.00 82.12 86 ALA A CA 1
ATOM 715 C C . ALA A 1 86 ? -14.714 6.321 11.530 1.00 82.12 86 ALA A C 1
ATOM 717 O O . ALA A 1 86 ? -15.434 5.327 11.442 1.00 82.12 86 ALA A O 1
ATOM 718 N N . GLY A 1 87 ? -14.390 6.864 12.706 1.00 83.31 87 GLY A N 1
ATOM 719 C CA . GLY A 1 87 ? -14.799 6.304 13.998 1.00 83.31 87 GLY A CA 1
ATOM 720 C C . GLY A 1 87 ? -13.897 5.187 14.532 1.00 83.31 87 GLY A C 1
ATOM 721 O O . GLY A 1 87 ? -14.202 4.646 15.591 1.00 83.31 87 GLY A O 1
ATOM 722 N N . LYS A 1 88 ? -12.802 4.855 13.836 1.00 88.00 88 LYS A N 1
ATOM 723 C CA . LYS A 1 88 ? -11.776 3.920 14.316 1.00 88.00 88 LYS A CA 1
ATOM 724 C C . LYS A 1 88 ? -10.607 4.663 14.953 1.00 88.00 88 LYS A C 1
ATOM 726 O O . LYS A 1 88 ? -10.252 5.764 14.529 1.00 88.00 88 LYS A O 1
ATOM 731 N N . ASP A 1 89 ? -9.987 4.027 15.938 1.00 91.06 89 ASP A N 1
ATOM 732 C CA . ASP A 1 89 ? -8.741 4.503 16.525 1.00 91.06 89 ASP A CA 1
ATOM 733 C C . ASP A 1 89 ? -7.568 4.180 15.591 1.00 91.06 89 ASP A C 1
ATOM 735 O O . ASP A 1 89 ? -7.517 3.112 14.976 1.00 91.06 89 ASP A O 1
ATOM 739 N N . LEU A 1 90 ? -6.604 5.099 15.498 1.00 91.88 90 LEU A N 1
ATOM 740 C CA . LEU A 1 90 ? -5.402 4.924 14.684 1.00 91.88 90 LEU A CA 1
ATOM 741 C C . LEU A 1 90 ? -4.215 4.534 15.557 1.00 91.88 90 LEU A C 1
ATOM 743 O O . LEU A 1 90 ? -3.858 5.248 16.495 1.00 91.88 90 LEU A O 1
ATOM 747 N N . TYR A 1 91 ? -3.551 3.441 15.193 1.00 93.50 91 TYR A N 1
ATOM 748 C CA . TYR A 1 91 ? -2.266 3.058 15.769 1.00 93.50 91 TYR A CA 1
ATOM 749 C C . TYR A 1 91 ? -1.209 2.954 14.676 1.00 93.50 91 TYR A C 1
ATOM 751 O O . TYR A 1 91 ? -1.299 2.107 13.787 1.00 93.50 91 TYR A O 1
ATOM 759 N N . THR A 1 92 ? -0.190 3.808 14.744 1.00 94.19 92 THR A N 1
ATOM 760 C CA . THR A 1 92 ? 0.874 3.856 13.739 1.00 94.19 92 THR A CA 1
ATOM 761 C C . THR A 1 92 ? 2.172 3.279 14.276 1.00 94.19 92 THR A C 1
ATOM 763 O O . THR A 1 92 ? 2.665 3.726 15.312 1.00 94.19 92 THR A O 1
ATOM 766 N N . GLU A 1 93 ? 2.773 2.368 13.522 1.00 95.56 93 GLU A N 1
ATOM 767 C CA . GLU A 1 93 ? 4.136 1.894 13.744 1.00 95.56 93 GLU A CA 1
ATOM 768 C C . GLU A 1 93 ? 5.019 2.319 12.572 1.00 95.56 93 GLU A C 1
ATOM 770 O O . GLU A 1 93 ? 4.574 2.350 11.427 1.00 95.56 93 GLU A O 1
ATOM 775 N N . GLU A 1 94 ? 6.275 2.667 12.843 1.00 95.81 94 GLU A N 1
ATOM 776 C CA . GLU A 1 94 ? 7.210 3.073 11.801 1.00 95.81 94 GLU A CA 1
ATOM 777 C C . GLU A 1 94 ? 8.504 2.260 11.872 1.00 95.81 94 GLU A C 1
ATOM 779 O O . GLU A 1 94 ? 9.186 2.245 12.899 1.00 95.81 94 GLU A O 1
ATOM 784 N N . MET A 1 95 ? 8.898 1.665 10.749 1.00 94.62 95 MET A N 1
ATOM 785 C CA . MET A 1 95 ? 10.042 0.762 10.632 1.00 94.62 95 MET A CA 1
ATOM 786 C C . MET A 1 95 ? 11.080 1.303 9.648 1.00 94.62 95 MET A C 1
ATOM 788 O O . MET A 1 95 ? 10.747 1.728 8.543 1.00 94.62 95 MET A O 1
ATOM 792 N N . TYR A 1 96 ? 12.355 1.293 10.039 1.00 95.38 96 TYR A N 1
ATOM 793 C CA . TYR A 1 96 ? 13.443 1.624 9.119 1.00 95.38 96 TYR A CA 1
ATOM 794 C C . TYR A 1 96 ? 13.649 0.495 8.116 1.00 95.38 96 TYR A C 1
ATOM 796 O O . TYR A 1 96 ? 13.670 -0.675 8.494 1.00 95.38 96 TYR A O 1
ATOM 804 N N . LEU A 1 97 ? 13.840 0.857 6.850 1.00 93.62 97 LEU A N 1
ATOM 805 C CA . LEU A 1 97 ? 14.185 -0.105 5.812 1.00 93.62 97 LEU A CA 1
ATOM 806 C C . LEU A 1 97 ? 15.705 -0.259 5.709 1.00 93.62 97 LEU A C 1
ATOM 808 O O . LEU A 1 97 ? 16.464 0.690 5.919 1.00 93.62 97 LEU A O 1
ATOM 812 N N . GLU A 1 98 ? 16.150 -1.466 5.367 1.00 93.50 98 GLU A N 1
ATOM 813 C CA . GLU A 1 98 ? 17.549 -1.755 5.054 1.00 93.50 98 GLU A CA 1
ATOM 814 C C . GLU A 1 98 ? 17.846 -1.519 3.566 1.00 93.50 98 GLU A C 1
ATOM 816 O O . GLU A 1 98 ? 16.946 -1.363 2.737 1.00 93.50 98 GLU A O 1
ATOM 821 N N . LYS A 1 99 ? 19.130 -1.476 3.197 1.00 90.12 99 LYS A N 1
ATOM 822 C CA . LYS A 1 99 ? 19.520 -1.430 1.781 1.00 90.12 99 LYS A CA 1
ATOM 823 C C . LYS A 1 99 ? 19.119 -2.746 1.082 1.00 90.12 99 LYS A C 1
ATOM 825 O O . LYS A 1 99 ? 19.267 -3.800 1.691 1.00 90.12 99 LYS A O 1
ATOM 830 N N . PRO A 1 100 ? 18.681 -2.706 -0.192 1.00 89.19 100 PRO A N 1
ATOM 831 C CA . PRO A 1 100 ? 18.629 -1.527 -1.063 1.00 89.19 100 PRO A CA 1
ATOM 832 C C . PRO A 1 100 ? 17.396 -0.630 -0.848 1.00 89.19 100 PRO A C 1
ATOM 834 O O . PRO A 1 100 ? 17.438 0.535 -1.234 1.00 89.19 100 PRO A O 1
ATOM 837 N N . TYR A 1 101 ? 16.343 -1.107 -0.184 1.00 90.31 101 TYR A N 1
ATOM 838 C CA . TYR A 1 101 ? 15.037 -0.434 -0.070 1.00 90.31 101 TYR A CA 1
ATOM 839 C C . TYR A 1 101 ? 15.076 0.928 0.631 1.00 90.31 101 TYR A C 1
ATOM 841 O O . TYR A 1 101 ? 14.328 1.832 0.269 1.00 90.31 101 TYR A O 1
ATOM 849 N N . ALA A 1 102 ? 16.017 1.118 1.558 1.00 91.75 102 ALA A N 1
ATOM 850 C CA . ALA A 1 102 ? 16.270 2.399 2.218 1.00 91.75 102 ALA A CA 1
ATOM 851 C C . ALA A 1 102 ? 16.565 3.563 1.249 1.00 91.75 102 ALA A C 1
ATOM 853 O O . ALA A 1 102 ? 16.443 4.723 1.638 1.00 91.75 102 ALA A O 1
ATOM 854 N N . SER A 1 103 ? 17.003 3.262 0.018 1.00 89.69 103 SER A N 1
ATOM 855 C CA . SER A 1 103 ? 17.232 4.258 -1.041 1.00 89.69 103 SER A CA 1
ATOM 856 C C . SER A 1 103 ? 15.940 4.758 -1.698 1.00 89.69 103 SER A C 1
ATOM 858 O O . SER A 1 103 ? 15.925 5.868 -2.220 1.00 89.69 103 SER A O 1
ATOM 860 N N . VAL A 1 104 ? 14.867 3.967 -1.623 1.00 91.06 104 VAL A N 1
ATOM 861 C CA . VAL A 1 104 ? 13.528 4.288 -2.132 1.00 91.06 104 VAL A CA 1
ATOM 862 C C . VAL A 1 104 ? 12.723 5.019 -1.064 1.00 91.06 104 VAL A C 1
ATOM 864 O O . VAL A 1 104 ? 12.207 6.107 -1.293 1.00 91.06 104 VAL A O 1
ATOM 867 N N . CYS A 1 105 ? 12.655 4.436 0.131 1.00 90.69 105 CYS A N 1
ATOM 868 C CA . CYS A 1 105 ? 11.983 5.014 1.284 1.00 90.69 105 CYS A CA 1
ATOM 869 C C . CYS A 1 105 ? 12.768 4.630 2.539 1.00 90.69 105 CYS A C 1
ATOM 871 O O . CYS A 1 105 ? 13.017 3.453 2.790 1.00 90.69 105 CYS A O 1
ATOM 873 N N . ARG A 1 106 ? 13.191 5.608 3.345 1.00 92.06 106 ARG A N 1
ATOM 874 C CA . ARG A 1 106 ? 14.015 5.318 4.530 1.00 92.06 106 ARG A CA 1
ATOM 875 C C . ARG A 1 106 ? 13.218 4.614 5.631 1.00 92.06 106 ARG A C 1
ATOM 877 O O . ARG A 1 106 ? 13.788 3.810 6.371 1.00 92.06 106 ARG A O 1
ATOM 884 N N . LYS A 1 107 ? 11.939 4.958 5.779 1.00 94.50 107 LYS A N 1
ATOM 885 C CA . LYS A 1 107 ? 11.089 4.479 6.864 1.00 94.50 107 LYS A CA 1
ATOM 886 C C . LYS A 1 107 ? 9.669 4.257 6.352 1.00 94.50 107 LYS A C 1
ATOM 888 O O . LYS A 1 107 ? 9.069 5.163 5.784 1.00 94.50 107 LYS A O 1
ATOM 893 N N . LEU A 1 108 ? 9.156 3.053 6.556 1.00 95.44 108 LEU A N 1
ATOM 894 C CA . LEU A 1 108 ? 7.790 2.678 6.217 1.00 95.44 108 LEU A CA 1
ATOM 895 C C . LEU A 1 108 ? 6.910 2.856 7.455 1.00 95.44 108 LEU A C 1
ATOM 897 O O . LEU A 1 108 ? 7.327 2.497 8.556 1.00 95.44 108 LEU A O 1
ATOM 901 N N . ARG A 1 109 ? 5.710 3.403 7.284 1.00 96.75 109 ARG A N 1
ATOM 902 C CA . ARG A 1 109 ? 4.683 3.508 8.321 1.00 96.75 109 ARG A CA 1
ATOM 903 C C . ARG A 1 109 ? 3.574 2.502 8.037 1.00 96.75 109 ARG A C 1
ATOM 905 O O . ARG A 1 109 ? 3.064 2.445 6.922 1.00 96.75 109 ARG A O 1
ATOM 912 N N . VAL A 1 110 ? 3.186 1.756 9.063 1.00 96.38 110 VAL A N 1
ATOM 913 C CA . VAL A 1 110 ? 1.985 0.919 9.086 1.00 96.38 110 VAL A CA 1
ATOM 914 C C . VAL A 1 110 ? 0.947 1.634 9.940 1.00 96.38 110 VAL A C 1
ATOM 916 O O . VAL A 1 110 ? 1.176 1.874 11.124 1.00 96.38 110 VAL A O 1
ATOM 919 N N . VAL A 1 111 ? -0.180 2.004 9.341 1.00 95.62 111 VAL A N 1
ATOM 920 C CA . VAL A 1 111 ? -1.319 2.633 10.018 1.00 95.62 111 VAL A CA 1
ATOM 921 C C . VAL A 1 111 ? -2.367 1.556 10.260 1.00 95.62 111 VAL A C 1
ATOM 923 O O . VAL A 1 111 ? -2.948 1.056 9.308 1.00 95.62 111 VAL A O 1
ATOM 926 N N . ASN A 1 112 ? -2.598 1.169 11.508 1.00 95.62 112 ASN A N 1
ATOM 927 C CA . ASN A 1 112 ? -3.605 0.177 11.881 1.00 95.62 112 ASN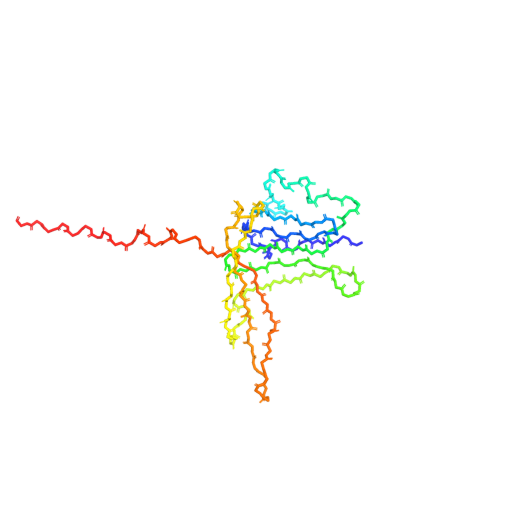 A CA 1
ATOM 928 C C . ASN A 1 112 ? -4.900 0.872 12.302 1.00 95.62 112 ASN A C 1
ATOM 930 O O . ASN A 1 112 ? -4.856 1.839 13.066 1.00 95.62 112 ASN A O 1
ATOM 934 N N . TYR A 1 113 ? -6.035 0.337 11.852 1.00 94.75 113 TYR A N 1
ATOM 935 C CA . TYR A 1 113 ? -7.365 0.826 12.208 1.00 94.75 113 TYR A CA 1
ATOM 936 C C . TYR A 1 113 ? -8.008 -0.105 13.231 1.00 94.75 113 TYR A C 1
ATOM 938 O O . TYR A 1 113 ? -8.368 -1.247 12.919 1.00 94.75 113 TYR A O 1
ATOM 946 N N . ILE A 1 114 ? -8.141 0.400 14.453 1.00 94.44 114 ILE A N 1
ATOM 947 C CA . ILE A 1 114 ? -8.599 -0.348 15.617 1.00 94.44 114 ILE A CA 1
ATOM 948 C C . ILE A 1 114 ? -10.057 0.004 15.914 1.00 94.44 114 ILE A C 1
ATOM 950 O O . ILE A 1 114 ? -10.439 1.172 15.974 1.00 94.44 114 ILE A O 1
ATOM 954 N N . SER A 1 115 ? -10.866 -1.025 16.122 1.00 93.25 115 SER A N 1
ATOM 955 C CA . SER A 1 115 ? -12.220 -0.931 16.659 1.00 93.25 115 SER A CA 1
ATOM 956 C C . SER A 1 115 ? -12.375 -1.869 17.853 1.00 93.25 115 SER A C 1
ATOM 958 O O . SER A 1 115 ? -11.490 -2.675 18.149 1.00 93.25 115 SER A O 1
ATOM 960 N N . TYR A 1 116 ? -13.502 -1.755 18.550 1.00 93.00 116 TYR A N 1
ATOM 961 C CA . TYR A 1 116 ? -13.836 -2.622 19.672 1.00 93.00 116 TYR A CA 1
ATOM 962 C C . TYR A 1 116 ? -15.226 -3.209 19.466 1.00 93.00 116 TYR A C 1
ATOM 964 O O . TYR A 1 116 ? -16.133 -2.490 19.040 1.00 93.00 116 TYR A O 1
ATOM 972 N N . THR A 1 117 ? -15.389 -4.496 19.765 1.00 91.94 117 THR A N 1
ATOM 973 C CA . THR A 1 117 ? -16.710 -5.136 19.772 1.00 91.94 117 THR A CA 1
ATOM 974 C C . THR A 1 117 ? -17.547 -4.643 20.949 1.00 91.94 117 THR A C 1
ATOM 976 O O . THR A 1 117 ? -17.028 -4.033 21.890 1.00 91.94 117 THR A O 1
ATOM 979 N N . ASP A 1 118 ? -18.842 -4.961 20.942 1.00 94.19 118 ASP A N 1
ATOM 980 C CA . ASP A 1 118 ? -19.752 -4.646 22.050 1.00 94.19 118 ASP A CA 1
ATOM 981 C C . ASP A 1 118 ? -19.317 -5.313 23.372 1.00 94.19 118 ASP A C 1
ATOM 983 O O . ASP A 1 118 ? -19.575 -4.795 24.459 1.00 94.19 118 ASP A O 1
ATOM 987 N N . GLU A 1 119 ? -18.600 -6.438 23.300 1.00 96.31 119 GLU A N 1
ATOM 988 C CA . GLU A 1 119 ? -17.991 -7.122 24.447 1.00 96.31 119 GLU A CA 1
ATOM 989 C C . GLU A 1 119 ? -16.662 -6.491 24.905 1.00 96.31 119 GLU A C 1
ATOM 991 O O . GLU A 1 119 ? -16.040 -6.979 25.850 1.00 96.31 119 GLU A O 1
ATOM 996 N N . GLY A 1 120 ? -16.213 -5.414 24.254 1.00 92.25 120 GLY A N 1
ATOM 997 C CA . GLY A 1 120 ? -14.967 -4.715 24.565 1.00 92.25 120 GLY A CA 1
ATOM 998 C C . GLY A 1 120 ? -13.707 -5.408 24.038 1.00 92.25 120 GLY A C 1
ATOM 999 O O . GLY A 1 120 ? -12.611 -5.125 24.524 1.00 92.25 120 GLY A O 1
ATOM 1000 N N . MET A 1 121 ? -13.837 -6.319 23.069 1.00 95.00 121 MET A N 1
ATOM 1001 C CA . MET A 1 121 ? -12.696 -7.006 22.457 1.00 95.00 121 MET A CA 1
ATOM 1002 C C . MET A 1 121 ? -12.081 -6.149 21.351 1.00 95.00 121 MET A C 1
ATOM 1004 O O . MET A 1 121 ? -12.803 -5.566 20.550 1.00 95.00 121 MET A O 1
ATOM 1008 N N . LEU A 1 122 ? -10.749 -6.085 21.298 1.00 93.62 122 LEU A N 1
ATOM 1009 C CA . LEU A 1 122 ? -10.023 -5.344 20.265 1.00 93.62 122 LEU A CA 1
ATOM 1010 C C . LEU A 1 122 ? -10.107 -6.061 18.913 1.00 93.62 122 LEU A C 1
ATOM 1012 O O . LEU A 1 122 ? -9.800 -7.250 18.819 1.00 93.62 122 LEU A O 1
ATOM 1016 N N . GLU A 1 123 ? -10.419 -5.305 17.864 1.00 93.19 123 GLU A N 1
ATOM 1017 C CA . GLU A 1 123 ? -10.379 -5.746 16.473 1.00 93.19 123 GLU A CA 1
ATOM 1018 C C . GLU A 1 123 ? -9.489 -4.821 15.639 1.00 93.19 123 GLU A C 1
ATOM 1020 O O . GLU A 1 123 ? -9.635 -3.600 15.666 1.00 93.19 123 GLU A O 1
ATOM 1025 N N . ILE A 1 124 ? -8.583 -5.409 14.855 1.00 91.94 124 ILE A N 1
ATOM 1026 C CA . ILE A 1 124 ? -7.857 -4.698 13.798 1.00 91.94 124 ILE A CA 1
ATOM 1027 C C . ILE A 1 124 ? -8.521 -5.086 12.488 1.00 91.94 124 ILE A C 1
ATOM 1029 O O . ILE A 1 124 ? -8.400 -6.218 12.027 1.00 91.94 124 ILE A O 1
ATOM 1033 N N . THR A 1 125 ? -9.273 -4.153 11.923 1.00 85.50 125 THR A N 1
ATOM 1034 C CA . THR A 1 125 ? -10.141 -4.431 10.767 1.00 85.50 125 THR A CA 1
ATOM 1035 C C . THR A 1 125 ? -9.453 -4.154 9.441 1.00 85.50 125 THR A C 1
ATOM 1037 O O . THR A 1 125 ? -9.815 -4.738 8.424 1.00 85.50 125 THR A O 1
ATOM 1040 N N . ASN A 1 126 ? -8.463 -3.264 9.444 1.00 91.81 126 ASN A N 1
ATOM 1041 C CA . ASN A 1 126 ? -7.597 -3.021 8.305 1.00 91.81 126 ASN A CA 1
ATOM 1042 C C . ASN A 1 126 ? -6.283 -2.396 8.790 1.00 91.81 126 ASN A C 1
ATOM 1044 O O . ASN A 1 126 ? -6.163 -1.948 9.935 1.00 91.81 126 ASN A O 1
ATOM 1048 N N . TYR A 1 127 ? -5.318 -2.310 7.890 1.00 95.12 127 TYR A N 1
ATOM 1049 C CA . TYR A 1 127 ? -4.161 -1.437 8.030 1.00 95.12 127 TYR A CA 1
ATOM 1050 C C . TYR A 1 127 ? -3.950 -0.690 6.718 1.00 95.12 127 TYR A C 1
ATOM 1052 O O . TYR A 1 127 ? -4.623 -0.995 5.740 1.00 95.12 127 TYR A O 1
ATOM 1060 N N . ARG A 1 128 ? -3.024 0.261 6.663 1.00 96.19 128 ARG A N 1
ATOM 1061 C CA . ARG A 1 128 ? -2.437 0.709 5.402 1.00 96.19 128 ARG A CA 1
ATOM 1062 C C . ARG A 1 128 ? -0.951 0.992 5.516 1.00 96.19 128 ARG A C 1
ATOM 1064 O O . ARG A 1 128 ? -0.455 1.317 6.597 1.00 96.19 128 ARG A O 1
ATOM 1071 N N . LEU A 1 129 ? -0.256 0.882 4.396 1.00 96.88 129 LEU A N 1
ATOM 1072 C CA . LEU A 1 129 ? 1.118 1.329 4.241 1.00 96.88 129 LEU A CA 1
ATOM 1073 C C . LEU A 1 129 ? 1.152 2.811 3.858 1.00 96.88 129 LEU A C 1
ATOM 1075 O O . LEU A 1 129 ? 0.289 3.313 3.144 1.00 96.88 129 LEU A O 1
ATOM 1079 N N . SER A 1 130 ? 2.169 3.507 4.351 1.00 96.12 130 SER A N 1
ATOM 1080 C CA . SER A 1 130 ? 2.468 4.901 4.027 1.00 96.12 130 SER A CA 1
ATOM 1081 C C . SER A 1 130 ? 3.981 5.095 4.077 1.00 96.12 130 SER A C 1
ATOM 1083 O O . SER A 1 130 ? 4.633 4.521 4.957 1.00 96.12 130 SER A O 1
ATOM 1085 N N . PRO A 1 131 ? 4.591 5.921 3.213 1.00 94.31 131 PRO A N 1
ATOM 1086 C CA . PRO A 1 131 ? 5.913 6.447 3.524 1.00 94.31 131 PRO A CA 1
ATOM 1087 C C . PRO A 1 131 ? 5.821 7.234 4.844 1.00 94.31 131 PRO A C 1
ATOM 1089 O O . PRO A 1 131 ? 4.860 7.973 5.065 1.00 94.31 131 PRO A O 1
ATOM 1092 N N . ALA A 1 132 ? 6.776 7.050 5.756 1.00 86.50 132 ALA A N 1
ATOM 1093 C CA . ALA A 1 132 ? 6.900 7.944 6.902 1.00 86.50 132 ALA A CA 1
ATOM 1094 C C . ALA A 1 132 ? 7.653 9.194 6.429 1.00 86.50 132 ALA A C 1
ATOM 1096 O O . ALA A 1 132 ? 8.741 9.062 5.859 1.00 86.50 132 ALA A O 1
ATOM 1097 N N . GLU A 1 133 ? 7.077 10.385 6.625 1.00 68.19 133 GLU A N 1
ATOM 1098 C CA . GLU A 1 133 ? 7.693 11.651 6.211 1.00 68.19 133 GLU A CA 1
ATOM 1099 C C . GLU A 1 133 ? 9.179 11.718 6.607 1.00 68.19 133 GLU A C 1
ATOM 1101 O O . GLU A 1 133 ? 9.575 11.369 7.724 1.00 68.19 133 GLU A O 1
ATOM 1106 N N . SER A 1 134 ? 10.026 12.215 5.702 1.00 49.34 134 SER A N 1
ATOM 1107 C CA . SER A 1 134 ? 11.348 12.692 6.102 1.00 49.34 134 SER A CA 1
ATOM 1108 C C . SER A 1 134 ? 11.174 13.919 6.999 1.00 49.34 134 SER A C 1
ATOM 1110 O O . SER A 1 134 ? 10.418 14.816 6.644 1.00 49.34 134 SER A O 1
ATOM 1112 N N . GLU A 1 135 ? 11.929 14.019 8.096 1.00 41.28 135 GLU A N 1
ATOM 1113 C CA . GLU A 1 135 ? 11.952 15.157 9.044 1.00 41.28 135 GLU A CA 1
ATOM 1114 C C . GLU A 1 135 ? 12.282 16.550 8.429 1.00 41.28 135 GLU A C 1
ATOM 1116 O O . GLU A 1 135 ? 12.637 17.491 9.139 1.00 41.28 135 GLU A O 1
ATOM 1121 N N . THR A 1 136 ? 12.210 16.742 7.113 1.00 35.47 136 THR A N 1
ATOM 1122 C CA . THR A 1 136 ? 12.610 17.970 6.414 1.00 35.47 136 THR A CA 1
ATOM 1123 C C . THR A 1 136 ? 11.477 18.963 6.133 1.00 35.47 136 THR A C 1
ATOM 1125 O O . THR A 1 136 ? 11.774 20.066 5.682 1.00 35.47 136 THR A O 1
ATOM 1128 N N . ALA A 1 137 ? 10.215 18.691 6.485 1.00 36.34 137 ALA A N 1
ATOM 1129 C CA . ALA A 1 137 ? 9.111 19.655 6.315 1.00 36.34 137 ALA A CA 1
ATOM 1130 C C . ALA A 1 137 ? 8.926 20.647 7.495 1.00 36.34 137 ALA A C 1
ATOM 1132 O O . ALA A 1 137 ? 7.932 21.368 7.569 1.00 36.34 137 ALA A O 1
ATOM 1133 N N . GLY A 1 138 ? 9.893 20.724 8.420 1.00 34.97 138 GLY A N 1
ATOM 1134 C CA . GLY A 1 138 ? 9.838 21.553 9.636 1.00 34.97 138 GLY A CA 1
ATOM 1135 C C . GLY A 1 138 ? 10.658 22.853 9.626 1.00 34.97 138 GLY A C 1
ATOM 1136 O O . GLY A 1 138 ? 10.893 23.429 10.688 1.00 34.97 138 GLY A O 1
ATOM 1137 N N . LYS A 1 139 ? 11.139 23.339 8.474 1.00 39.66 139 LYS A N 1
ATOM 1138 C CA . LYS A 1 139 ? 11.824 24.644 8.372 1.00 39.66 139 LYS A CA 1
ATOM 1139 C C . LYS A 1 139 ? 11.406 25.374 7.102 1.00 39.66 139 LYS A C 1
ATOM 1141 O O . LYS A 1 139 ? 12.082 25.258 6.098 1.00 39.66 139 LYS A O 1
ATOM 1146 N N . GLU A 1 140 ? 10.307 26.125 7.181 1.00 43.34 140 GLU A N 1
ATOM 1147 C CA . GLU A 1 140 ? 10.115 27.447 6.546 1.00 43.34 140 GLU A CA 1
ATOM 1148 C C . GLU A 1 140 ? 8.652 27.912 6.664 1.00 43.34 140 GLU A C 1
ATOM 1150 O O . GLU A 1 140 ? 7.950 28.111 5.682 1.00 43.34 140 GLU A O 1
ATOM 1155 N N . ARG A 1 141 ? 8.165 28.141 7.889 1.00 40.44 141 ARG A N 1
ATOM 1156 C CA . ARG A 1 141 ? 7.035 29.059 8.126 1.00 40.44 141 ARG A CA 1
ATOM 1157 C C . ARG A 1 141 ? 7.306 29.838 9.406 1.00 40.44 141 ARG A C 1
ATOM 1159 O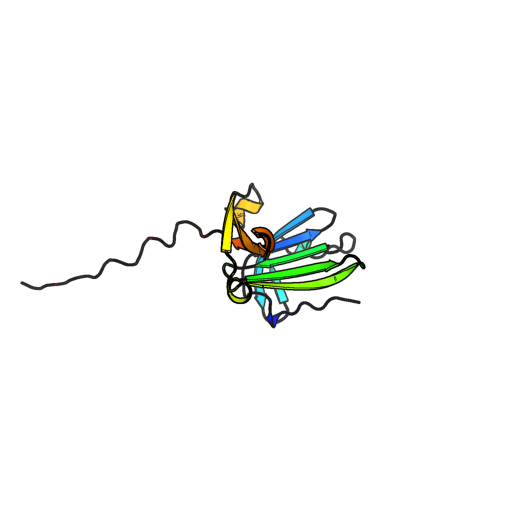 O . ARG A 1 141 ? 7.059 29.350 10.500 1.00 40.44 141 ARG A O 1
ATOM 1166 N N . GLY A 1 142 ? 7.904 31.023 9.265 1.00 40.91 142 GLY A N 1
ATOM 1167 C CA . GLY A 1 142 ? 8.191 31.895 10.408 1.00 40.91 142 GLY A CA 1
ATOM 1168 C C . GLY A 1 142 ? 9.356 32.871 10.236 1.00 40.91 142 GLY A C 1
ATOM 1169 O O . GLY A 1 142 ? 10.171 33.012 11.140 1.00 40.91 142 GLY A O 1
ATOM 1170 N N . LYS A 1 143 ? 9.463 33.561 9.096 1.00 38.62 143 LYS A N 1
ATOM 1171 C CA . LYS A 1 143 ? 10.151 34.862 9.037 1.00 38.62 143 LYS A CA 1
ATOM 1172 C C . LYS A 1 143 ? 9.206 35.880 8.411 1.00 38.62 143 LYS A C 1
ATOM 1174 O O . LYS A 1 143 ? 9.381 36.300 7.271 1.00 38.62 143 LYS A O 1
ATOM 1179 N N . GLU A 1 144 ? 8.198 36.283 9.179 1.00 42.41 144 GLU A N 1
ATOM 1180 C CA . GLU A 1 144 ? 7.553 37.568 8.938 1.00 42.41 144 GLU A CA 1
ATOM 1181 C C . GLU A 1 144 ? 8.590 38.667 9.184 1.00 42.41 144 GLU A C 1
ATOM 1183 O O . GLU A 1 144 ? 9.048 38.914 10.301 1.00 42.41 144 GLU A O 1
ATOM 1188 N N . ARG A 1 145 ? 9.013 39.301 8.089 1.00 42.66 145 ARG A N 1
ATOM 1189 C CA . ARG A 1 145 ? 9.768 40.550 8.110 1.00 42.66 145 ARG A CA 1
ATOM 1190 C C . ARG A 1 145 ? 8.840 41.656 8.605 1.00 42.66 145 ARG A C 1
ATOM 1192 O O . ARG A 1 145 ? 8.151 42.297 7.820 1.00 42.66 145 ARG A O 1
ATOM 1199 N N . GLY A 1 146 ? 8.857 41.901 9.908 1.00 40.28 146 GLY A N 1
ATOM 1200 C CA . GLY A 1 146 ? 8.380 43.151 10.483 1.00 40.28 146 GLY A CA 1
ATOM 1201 C C . GLY A 1 146 ? 9.399 44.263 10.247 1.00 40.28 146 GLY A C 1
ATOM 1202 O O . GLY A 1 146 ? 10.227 44.541 11.108 1.00 40.28 146 GLY A O 1
ATOM 1203 N N . THR A 1 147 ? 9.354 44.911 9.084 1.00 43.75 147 THR A N 1
ATOM 1204 C CA . THR A 1 147 ? 9.914 46.259 8.916 1.00 43.75 147 THR A CA 1
ATOM 1205 C C . THR A 1 147 ? 9.038 47.233 9.701 1.00 43.75 147 THR A C 1
ATOM 1207 O O . THR A 1 147 ? 7.912 47.516 9.298 1.00 43.75 147 THR A O 1
ATOM 1210 N N . LYS A 1 148 ? 9.544 47.759 10.820 1.00 45.53 148 LYS A N 1
ATOM 1211 C CA . LYS A 1 148 ? 9.077 49.033 11.376 1.00 45.53 148 LYS A CA 1
ATOM 1212 C C . LYS A 1 148 ? 10.183 50.059 11.186 1.00 45.53 148 LYS A C 1
ATOM 1214 O O . LYS A 1 148 ? 11.242 49.951 11.792 1.00 45.53 148 LYS A O 1
ATOM 1219 N N . ASN A 1 149 ? 9.900 51.021 10.315 1.00 43.84 149 ASN A N 1
ATOM 1220 C CA . ASN A 1 149 ? 10.633 52.272 10.220 1.00 43.84 149 ASN A CA 1
ATOM 1221 C C . ASN A 1 149 ? 10.398 53.072 11.507 1.00 43.84 149 ASN A C 1
ATOM 1223 O O . ASN A 1 149 ? 9.249 53.239 11.925 1.00 43.84 149 ASN A O 1
ATOM 1227 N N . GLY A 1 150 ? 11.487 53.550 12.096 1.00 43.81 150 GLY A N 1
ATOM 1228 C CA . GLY A 1 150 ? 11.555 54.571 13.133 1.00 43.81 150 GLY A CA 1
ATOM 1229 C C . GLY A 1 150 ? 12.798 55.402 12.881 1.00 43.81 150 GLY A C 1
ATOM 1230 O O . GLY A 1 150 ? 13.817 54.782 12.500 1.00 43.81 150 GLY A O 1
#

Secondary structure (DSSP, 8-state):
-PPPP-TTTS-SEEEEEEEETTEEEEEEEEEETTEEEE-HHHHHHH--TTS---EEEEE-SSEEEEEEE-TTS-EEEEEEEGGGGTTPEEEEEEEEPPTTGGGT-SEEEEEEEEEE-TT--EEEEEEEEEE---TTTTSSS---------